Protein AF-A0A645B4G7-F1 (afdb_monomer_lite)

Foldseek 3Di:
DDDDPQWPDLD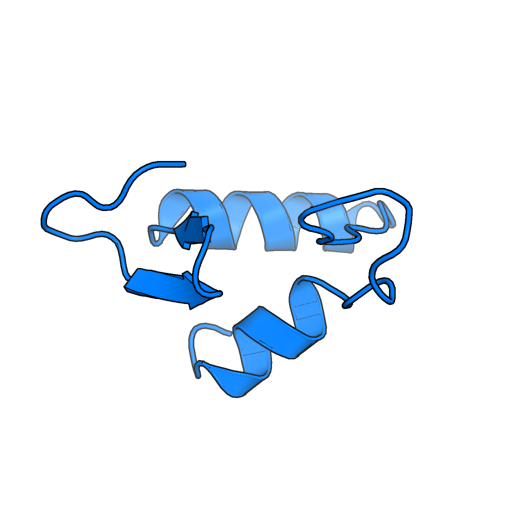PVDTHHLVRVVVVVVCVVVVHFDWDDPDPPDDTDGPVVSCVVVVVD

Sequence (57 aa):
MSYSDGKKMITNAVAVDKRDVQAFEYLNFKGIHLDIRKVVADNKLDLMQVLKKEGLV

Structure (mmCIF, N/CA/C/O backbone):
data_AF-A0A645B4G7-F1
#
_entry.id   AF-A0A645B4G7-F1
#
loop_
_atom_site.group_PDB
_atom_site.id
_atom_site.type_symbol
_atom_site.label_atom_id
_atom_site.label_alt_id
_atom_site.label_comp_id
_atom_site.label_asym_id
_atom_site.label_entity_id
_atom_site.label_seq_id
_atom_site.pdbx_PDB_ins_code
_atom_site.Cartn_x
_atom_site.Cartn_y
_atom_site.Cartn_z
_atom_site.occupancy
_atom_site.B_iso_or_equiv
_atom_site.auth_seq_id
_atom_site.auth_comp_id
_atom_site.auth_asym_id
_atom_site.auth_atom_id
_atom_si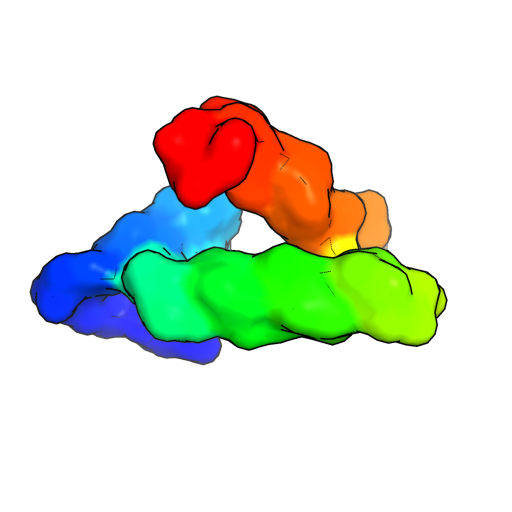te.pdbx_PDB_model_num
ATOM 1 N N . MET A 1 1 ? -2.757 7.378 -7.861 1.00 61.16 1 MET A N 1
ATOM 2 C CA . MET A 1 1 ? -3.670 7.681 -6.742 1.00 61.16 1 MET A CA 1
ATOM 3 C C . MET A 1 1 ? -3.185 8.972 -6.116 1.00 61.16 1 MET A C 1
ATOM 5 O O . MET A 1 1 ? -2.195 8.954 -5.394 1.00 61.16 1 MET A O 1
ATOM 9 N N . SER A 1 2 ? -3.785 10.092 -6.503 1.00 72.75 2 SER A N 1
ATOM 10 C CA . SER A 1 2 ? -3.400 11.407 -5.990 1.00 72.75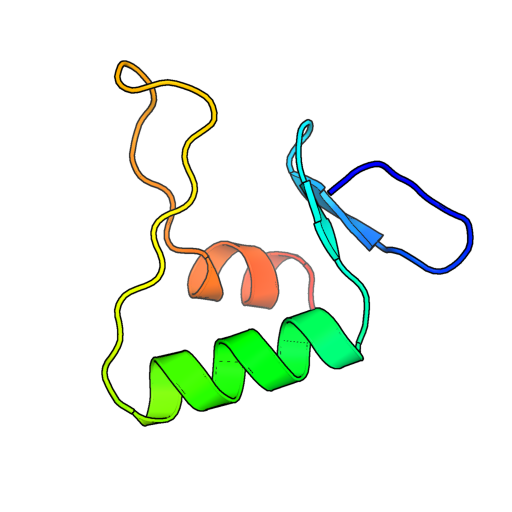 2 SER A CA 1
ATOM 11 C C . SER A 1 2 ? -3.968 11.598 -4.588 1.00 72.75 2 SER A C 1
ATOM 13 O O . SER A 1 2 ? -5.011 11.029 -4.264 1.00 72.75 2 SER A O 1
ATOM 15 N N . TYR A 1 3 ? -3.287 12.387 -3.762 1.00 76.00 3 TYR A N 1
ATOM 16 C CA . TYR A 1 3 ? -3.816 12.763 -2.457 1.00 76.00 3 TYR A CA 1
ATOM 17 C C . TYR A 1 3 ? -5.157 13.494 -2.617 1.00 76.00 3 TYR A C 1
ATOM 19 O O . TYR A 1 3 ? -5.345 14.293 -3.536 1.00 76.00 3 TYR A O 1
ATOM 27 N N . SER A 1 4 ? -6.111 13.181 -1.751 1.00 77.62 4 SER A N 1
ATOM 28 C CA . SER A 1 4 ? -7.421 13.829 -1.668 1.00 77.62 4 SER A CA 1
ATOM 29 C C . SER A 1 4 ? -7.875 13.768 -0.215 1.00 77.62 4 SER A C 1
ATOM 31 O O . SER A 1 4 ? -7.487 12.835 0.494 1.00 77.62 4 SER A O 1
ATOM 33 N N . ASP A 1 5 ? -8.679 14.733 0.230 1.00 75.56 5 ASP A N 1
ATOM 34 C CA . ASP A 1 5 ? -9.171 14.751 1.608 1.00 75.56 5 ASP A CA 1
ATOM 35 C C . ASP A 1 5 ? -9.879 13.435 1.959 1.00 75.56 5 ASP A C 1
ATOM 37 O O . ASP A 1 5 ? -10.787 12.980 1.262 1.00 75.56 5 ASP A O 1
ATOM 41 N N . GLY A 1 6 ? -9.402 12.791 3.028 1.00 78.06 6 GLY A N 1
ATOM 42 C CA . GLY A 1 6 ? -9.853 11.467 3.467 1.00 78.06 6 GLY A CA 1
ATOM 43 C C . GLY A 1 6 ? -9.009 10.282 2.979 1.00 78.06 6 GLY A C 1
ATOM 44 O O . GLY A 1 6 ? -9.226 9.168 3.459 1.00 78.06 6 GLY A O 1
ATOM 45 N N . LYS A 1 7 ? -8.025 10.488 2.089 1.00 83.69 7 LYS A N 1
ATOM 46 C CA . LYS A 1 7 ? -7.025 9.465 1.731 1.00 83.69 7 LYS A CA 1
ATOM 47 C C . LYS A 1 7 ? -5.781 9.592 2.604 1.00 83.69 7 LYS A C 1
ATOM 49 O O . LYS A 1 7 ? -5.258 10.686 2.798 1.00 83.69 7 LYS A O 1
ATOM 54 N N . LYS A 1 8 ? -5.263 8.466 3.093 1.00 83.50 8 LYS A N 1
ATOM 55 C CA . LYS A 1 8 ? -4.004 8.414 3.839 1.00 83.50 8 LYS A CA 1
ATOM 56 C C . LYS A 1 8 ? -2.849 8.161 2.875 1.00 83.50 8 LYS A C 1
ATOM 58 O O . LYS A 1 8 ? -2.885 7.223 2.080 1.00 83.50 8 LYS A O 1
ATOM 63 N N . MET A 1 9 ? -1.820 8.997 2.942 1.00 84.50 9 MET A N 1
ATOM 64 C CA . MET A 1 9 ? -0.570 8.759 2.220 1.00 84.50 9 MET A CA 1
ATOM 65 C C . MET A 1 9 ? 0.145 7.559 2.840 1.00 84.50 9 MET A C 1
ATOM 67 O O . MET A 1 9 ? 0.494 7.605 4.013 1.00 84.50 9 MET A O 1
ATOM 71 N N . ILE A 1 10 ? 0.357 6.504 2.053 1.00 8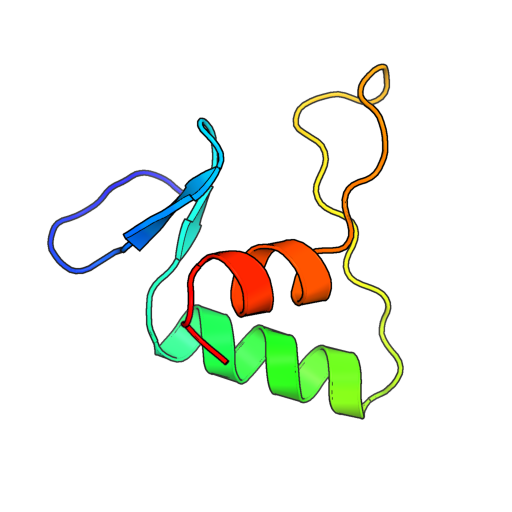2.56 10 ILE A N 1
ATOM 72 C CA . ILE A 1 10 ? 1.138 5.322 2.464 1.00 82.56 10 ILE A CA 1
ATOM 73 C C . ILE A 1 10 ? 2.564 5.363 1.915 1.00 82.56 10 ILE A C 1
ATOM 75 O O . ILE A 1 10 ? 3.480 4.761 2.462 1.00 82.56 10 ILE A O 1
ATOM 79 N N . THR A 1 11 ? 2.765 6.086 0.815 1.00 79.19 11 THR A N 1
ATOM 80 C CA . THR A 1 11 ? 4.079 6.378 0.238 1.00 79.19 11 THR A CA 1
ATOM 81 C C . THR A 1 11 ? 4.046 7.776 -0.370 1.00 79.19 11 THR A C 1
ATOM 83 O O . THR A 1 11 ? 2.970 8.306 -0.643 1.00 79.19 11 THR A O 1
ATOM 86 N N . ASN A 1 12 ? 5.210 8.350 -0.685 1.00 78.94 12 ASN A N 1
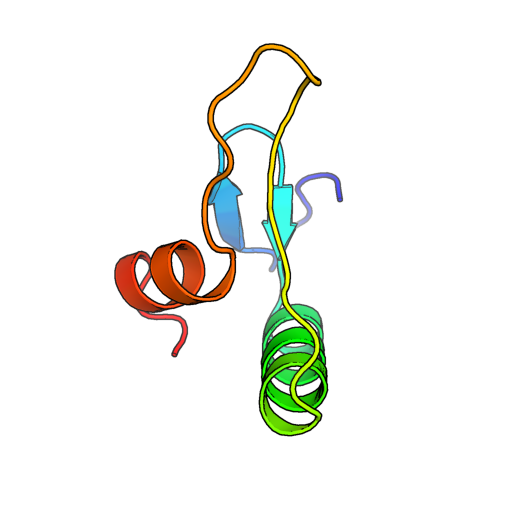ATOM 87 C CA . ASN A 1 12 ? 5.312 9.670 -1.327 1.00 78.94 12 ASN A CA 1
ATOM 88 C C . ASN A 1 12 ? 4.552 9.798 -2.662 1.00 78.94 12 ASN A C 1
ATOM 90 O O . ASN A 1 12 ? 4.351 10.913 -3.133 1.00 78.94 12 ASN A O 1
ATOM 94 N N . ALA A 1 13 ? 4.155 8.688 -3.289 1.00 78.06 13 ALA A N 1
ATOM 95 C CA . ALA A 1 13 ? 3.462 8.683 -4.577 1.00 78.06 13 ALA A CA 1
ATOM 96 C C . ALA A 1 13 ? 2.055 8.060 -4.529 1.00 78.06 13 ALA A C 1
ATOM 98 O O . ALA A 1 13 ? 1.346 8.093 -5.536 1.00 78.06 13 ALA A O 1
ATOM 99 N N . VAL A 1 14 ? 1.650 7.467 -3.400 1.00 82.31 14 VAL A N 1
ATOM 100 C CA . VAL A 1 14 ? 0.407 6.693 -3.306 1.00 82.31 14 VAL A CA 1
ATOM 101 C C . VAL A 1 14 ? -0.351 7.059 -2.035 1.00 82.31 14 VAL A C 1
ATOM 103 O O . VAL A 1 14 ? 0.121 6.818 -0.922 1.00 82.31 14 VAL A O 1
ATOM 106 N N . ALA A 1 15 ? -1.554 7.597 -2.229 1.00 86.62 15 ALA A N 1
ATOM 107 C CA . ALA A 1 15 ? -2.563 7.773 -1.192 1.00 86.62 15 ALA A CA 1
ATOM 108 C C . ALA A 1 15 ? -3.663 6.719 -1.347 1.00 86.62 15 ALA A C 1
ATOM 110 O O . ALA A 1 15 ? -4.133 6.491 -2.461 1.00 86.62 15 ALA A O 1
ATOM 111 N N . VAL A 1 16 ? -4.095 6.116 -0.243 1.00 86.81 16 VAL A N 1
ATOM 112 C CA . VAL A 1 16 ? -5.136 5.079 -0.217 1.00 86.81 16 VAL A CA 1
ATOM 113 C C . VAL A 1 16 ? -6.228 5.442 0.781 1.00 86.81 16 VAL A C 1
ATOM 115 O O . VAL A 1 16 ? -5.971 6.074 1.807 1.00 86.81 16 VAL A O 1
ATOM 118 N N . ASP A 1 17 ? -7.462 5.062 0.476 1.00 88.62 17 ASP A N 1
ATOM 119 C CA . ASP A 1 17 ? -8.588 5.130 1.407 1.00 88.62 17 ASP A CA 1
ATOM 120 C C . ASP A 1 17 ? -8.945 3.747 1.978 1.00 88.62 17 ASP A C 1
ATOM 122 O O . ASP A 1 17 ? -8.340 2.730 1.647 1.00 88.62 17 ASP A O 1
ATOM 126 N N . LYS A 1 18 ? -9.948 3.691 2.861 1.00 86.88 18 LYS A N 1
ATOM 127 C CA . LYS A 1 18 ? -10.395 2.428 3.473 1.00 86.88 18 LYS A CA 1
ATOM 128 C C . LYS A 1 18 ? -10.921 1.407 2.453 1.00 86.88 18 LYS A C 1
ATOM 130 O O . LYS A 1 18 ? -10.806 0.211 2.701 1.00 86.88 18 LYS A O 1
ATOM 135 N N . ARG A 1 19 ? -11.507 1.850 1.334 1.00 88.44 19 ARG A N 1
ATOM 136 C CA . ARG A 1 19 ? -12.007 0.948 0.281 1.00 88.44 19 ARG A CA 1
ATOM 137 C C . ARG A 1 19 ? -10.843 0.365 -0.508 1.00 88.44 19 ARG A C 1
ATOM 139 O O . ARG A 1 19 ? -10.855 -0.825 -0.802 1.00 88.44 19 ARG A O 1
ATOM 146 N N . ASP A 1 20 ? -9.833 1.188 -0.786 1.00 86.94 20 ASP A N 1
ATOM 147 C CA . ASP A 1 20 ? -8.581 0.759 -1.404 1.00 86.94 20 ASP A CA 1
ATOM 148 C C . ASP A 1 20 ? -7.912 -0.330 -0.537 1.00 86.94 20 ASP A C 1
ATOM 150 O O . ASP A 1 20 ? -7.574 -1.396 -1.047 1.00 86.94 20 ASP A O 1
ATOM 154 N N . VAL A 1 21 ? -7.815 -0.126 0.787 1.00 86.62 21 VAL A N 1
ATOM 155 C CA . VAL A 1 21 ? -7.262 -1.125 1.730 1.00 86.62 21 VAL A CA 1
ATOM 156 C C . VAL A 1 21 ? -8.018 -2.455 1.667 1.00 86.62 21 VAL A C 1
ATOM 158 O O . VAL A 1 21 ? -7.391 -3.500 1.496 1.00 86.62 21 VAL A O 1
ATOM 161 N N . GLN A 1 22 ? -9.352 -2.430 1.725 1.00 88.88 22 GLN A N 1
ATOM 162 C CA . GLN A 1 22 ? -10.169 -3.648 1.626 1.00 88.88 22 GLN A CA 1
ATOM 163 C C . GLN A 1 22 ? -9.987 -4.373 0.286 1.00 88.88 22 GLN A C 1
ATOM 165 O O . GLN A 1 22 ? -9.965 -5.60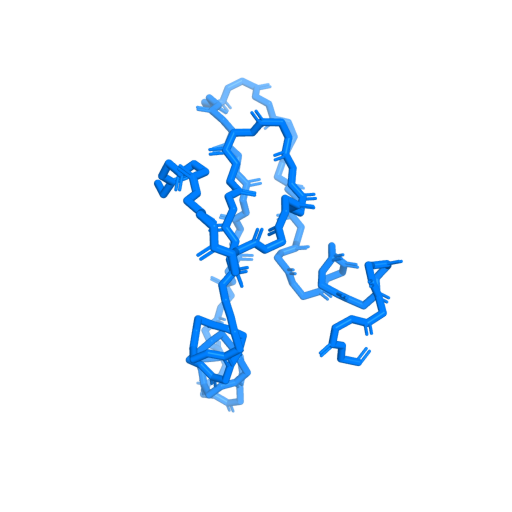4 0.236 1.00 88.88 22 GLN A O 1
ATOM 170 N N . ALA A 1 23 ? -9.834 -3.628 -0.812 1.00 89.81 23 ALA A N 1
ATOM 171 C CA . ALA A 1 23 ? -9.552 -4.217 -2.115 1.00 89.81 23 ALA A CA 1
ATOM 172 C C . ALA A 1 23 ? -8.180 -4.912 -2.131 1.00 89.81 23 ALA A C 1
ATOM 174 O O . ALA A 1 23 ? -8.063 -6.020 -2.657 1.00 89.81 23 ALA A O 1
ATOM 175 N N . PHE A 1 24 ? -7.155 -4.310 -1.520 1.00 87.81 24 PHE A N 1
ATOM 176 C CA . PHE A 1 24 ? -5.831 -4.924 -1.406 1.00 87.81 24 PHE A CA 1
ATOM 177 C C . PHE A 1 24 ? -5.832 -6.173 -0.520 1.00 87.81 24 PHE A C 1
ATOM 179 O O . PHE A 1 24 ? -5.208 -7.168 -0.885 1.00 87.81 24 PHE A O 1
ATOM 186 N N . GLU A 1 25 ? -6.575 -6.172 0.589 1.00 87.44 25 GLU A N 1
ATOM 187 C CA . GLU A 1 25 ? -6.787 -7.371 1.409 1.00 87.44 25 GLU A CA 1
ATOM 188 C C . GLU A 1 25 ? -7.462 -8.494 0.632 1.00 87.44 25 GLU A C 1
ATOM 190 O O . GLU A 1 25 ? -7.005 -9.635 0.676 1.00 87.44 25 GLU A O 1
ATOM 195 N N . TYR A 1 26 ? -8.507 -8.177 -0.132 1.00 89.94 26 TYR A N 1
ATOM 196 C CA . TYR A 1 26 ? -9.203 -9.159 -0.955 1.00 89.94 26 TYR A CA 1
ATOM 197 C C . TYR A 1 26 ? -8.298 -9.770 -2.036 1.00 89.94 26 TYR A C 1
ATOM 199 O O . TYR A 1 26 ? -8.321 -10.980 -2.266 1.00 89.94 26 TYR A O 1
ATOM 207 N N . LEU A 1 27 ? -7.479 -8.945 -2.692 1.00 89.25 27 LEU A N 1
ATOM 208 C CA . LEU A 1 27 ? -6.505 -9.400 -3.687 1.00 89.25 27 LEU A CA 1
ATOM 209 C C . LEU A 1 27 ? -5.428 -10.285 -3.046 1.00 89.25 27 LEU A C 1
ATOM 211 O O . LEU A 1 27 ? -5.130 -11.358 -3.569 1.00 89.25 27 LEU A O 1
ATOM 215 N N . ASN A 1 28 ? -4.913 -9.889 -1.882 1.00 87.75 28 ASN A N 1
ATOM 216 C CA . ASN A 1 28 ? -3.941 -10.681 -1.135 1.00 87.75 28 ASN A CA 1
ATOM 217 C C . ASN A 1 28 ? -4.534 -12.013 -0.647 1.00 87.75 28 ASN A C 1
ATOM 219 O O . ASN A 1 28 ? -3.884 -13.049 -0.744 1.00 87.75 28 ASN A O 1
ATOM 223 N N . PHE A 1 29 ? -5.793 -12.019 -0.196 1.00 88.38 29 PHE A N 1
ATOM 224 C CA . PHE A 1 29 ? -6.516 -13.239 0.174 1.00 88.38 29 PHE A CA 1
ATOM 225 C C . PHE A 1 29 ? -6.665 -14.206 -1.010 1.00 88.38 29 PHE A C 1
ATOM 227 O O . PHE A 1 29 ? -6.610 -15.420 -0.837 1.00 88.38 29 PHE A O 1
ATOM 234 N N . LYS A 1 30 ? -6.788 -13.680 -2.233 1.00 91.38 30 LYS A N 1
ATOM 235 C CA . LYS A 1 30 ? -6.771 -14.475 -3.470 1.00 91.38 30 LYS A CA 1
ATOM 236 C C . LYS A 1 30 ? -5.379 -14.964 -3.891 1.00 91.38 30 LYS A C 1
ATOM 238 O O . LYS A 1 30 ? -5.273 -15.622 -4.922 1.00 91.38 30 LYS A O 1
ATOM 243 N N . GLY A 1 31 ? -4.328 -14.652 -3.132 1.00 87.69 31 GLY A N 1
ATOM 244 C CA . GLY A 1 31 ? -2.944 -15.004 -3.458 1.00 87.69 31 GLY A CA 1
ATOM 245 C C . GLY A 1 31 ? -2.314 -14.112 -4.532 1.00 87.69 31 GLY A C 1
ATOM 246 O O . GLY A 1 31 ? -1.324 -14.501 -5.147 1.00 87.69 31 GLY A O 1
ATOM 247 N N . ILE A 1 32 ? -2.886 -12.931 -4.794 1.00 88.62 32 ILE A N 1
ATOM 248 C CA . ILE A 1 32 ? -2.319 -11.967 -5.742 1.00 88.62 32 ILE A CA 1
ATOM 249 C C . ILE A 1 32 ? -1.294 -11.108 -5.003 1.00 88.62 32 ILE A C 1
ATOM 251 O O . ILE A 1 32 ? -1.641 -10.344 -4.103 1.00 88.62 32 ILE A O 1
ATOM 255 N N . HIS A 1 33 ? -0.033 -11.210 -5.419 1.00 83.75 33 HIS A N 1
ATOM 256 C CA . HIS A 1 33 ? 1.047 -10.381 -4.894 1.00 83.75 33 HIS A CA 1
ATOM 257 C C . HIS A 1 33 ? 0.955 -8.950 -5.429 1.00 83.75 33 HIS A C 1
ATOM 259 O O . HIS A 1 33 ? 0.886 -8.721 -6.639 1.00 83.75 33 HIS A O 1
ATOM 265 N N . LEU A 1 34 ? 0.970 -7.987 -4.511 1.00 84.19 34 LEU A N 1
ATOM 266 C CA . LEU A 1 34 ? 0.879 -6.562 -4.804 1.00 84.19 34 LEU A CA 1
ATOM 267 C C . LEU A 1 34 ? 2.218 -5.892 -4.479 1.00 84.19 34 LEU A C 1
ATOM 269 O O . LEU A 1 34 ? 2.516 -5.601 -3.323 1.00 84.19 34 LEU A O 1
ATOM 273 N N . ASP A 1 35 ? 3.005 -5.623 -5.519 1.00 86.12 35 ASP A N 1
ATOM 274 C CA . ASP A 1 35 ? 4.261 -4.875 -5.416 1.00 86.12 35 ASP A CA 1
ATOM 275 C C . ASP A 1 35 ? 4.004 -3.381 -5.695 1.00 86.12 35 ASP A C 1
ATOM 277 O O . ASP A 1 35 ? 3.472 -3.022 -6.750 1.00 86.12 35 ASP A O 1
ATOM 281 N N . ILE A 1 36 ? 4.445 -2.489 -4.802 1.00 84.56 36 ILE A N 1
ATOM 282 C CA . ILE A 1 36 ? 4.536 -1.046 -5.068 1.00 84.56 36 ILE A CA 1
ATOM 283 C C . ILE A 1 36 ? 5.965 -0.697 -5.470 1.00 84.56 36 ILE A C 1
ATOM 285 O O . ILE A 1 36 ? 6.928 -1.002 -4.768 1.00 84.56 36 ILE A O 1
ATOM 289 N N . ARG A 1 37 ? 6.090 0.037 -6.578 1.00 85.62 37 ARG A N 1
ATOM 290 C CA . ARG A 1 37 ? 7.312 0.748 -6.970 1.00 85.62 37 ARG A CA 1
ATOM 291 C C . ARG A 1 37 ? 6.951 2.011 -7.744 1.00 85.62 37 ARG A C 1
ATOM 293 O O . ARG A 1 37 ? 5.995 1.998 -8.519 1.00 85.62 37 ARG A O 1
ATOM 300 N N . LYS A 1 38 ? 7.705 3.095 -7.550 1.00 79.94 38 LYS A N 1
ATOM 301 C CA . LYS A 1 38 ? 7.497 4.349 -8.295 1.00 79.94 38 LYS A CA 1
ATOM 302 C C . LYS A 1 38 ? 8.081 4.247 -9.703 1.00 79.94 38 LYS A C 1
ATOM 304 O O . LYS A 1 38 ? 7.442 4.668 -10.662 1.00 79.94 38 LYS A O 1
ATOM 309 N N . VAL A 1 39 ? 9.270 3.666 -9.834 1.00 82.38 39 VAL A N 1
ATOM 310 C CA . VAL A 1 39 ? 9.908 3.362 -11.121 1.00 82.38 39 VAL A CA 1
ATOM 311 C C . VAL A 1 39 ? 10.478 1.945 -11.119 1.00 82.38 39 VAL A C 1
ATOM 313 O O . VAL A 1 39 ? 10.650 1.331 -10.072 1.00 82.38 39 VAL A O 1
ATOM 316 N N . VAL A 1 40 ? 10.782 1.408 -12.302 1.00 78.81 40 VAL A N 1
ATOM 317 C CA . VAL A 1 40 ? 11.382 0.068 -12.471 1.00 78.81 40 VAL A CA 1
ATOM 318 C C . VAL A 1 40 ? 12.726 -0.097 -11.757 1.00 78.81 40 VAL A C 1
ATOM 320 O O . VAL A 1 40 ? 13.057 -1.220 -11.394 1.00 78.81 40 VAL A O 1
ATOM 323 N N . ALA A 1 41 ? 13.466 0.999 -11.560 1.00 84.12 41 ALA A N 1
ATOM 324 C CA . ALA A 1 41 ? 14.749 1.017 -10.860 1.00 84.12 41 ALA A CA 1
ATOM 325 C C . ALA A 1 41 ? 14.621 0.980 -9.326 1.00 84.12 41 ALA A C 1
ATOM 327 O O . ALA A 1 41 ? 15.602 0.686 -8.650 1.00 84.12 41 ALA A O 1
ATOM 328 N N . ASP A 1 42 ? 13.438 1.274 -8.778 1.00 80.56 42 ASP A N 1
ATOM 329 C CA . ASP A 1 42 ? 13.227 1.252 -7.333 1.00 80.56 42 ASP A CA 1
ATOM 330 C C . ASP A 1 42 ? 13.017 -0.179 -6.835 1.00 80.56 42 ASP A C 1
ATOM 332 O O . ASP A 1 42 ? 12.446 -1.034 -7.522 1.00 80.56 42 ASP A O 1
ATOM 336 N N . ASN A 1 43 ? 13.430 -0.416 -5.589 1.00 82.19 43 ASN A N 1
ATOM 337 C CA . ASN A 1 43 ? 13.170 -1.676 -4.910 1.00 82.19 43 ASN A CA 1
ATOM 338 C C . ASN A 1 43 ? 11.665 -1.927 -4.807 1.00 82.19 43 ASN A C 1
ATOM 340 O O . ASN A 1 43 ? 10.884 -1.040 -4.457 1.00 82.19 43 ASN A O 1
ATOM 344 N N . LYS A 1 44 ? 11.275 -3.171 -5.087 1.00 82.38 44 LYS A N 1
ATOM 345 C CA . LYS A 1 44 ? 9.908 -3.637 -4.880 1.00 82.38 44 LYS A CA 1
ATOM 346 C C . LYS A 1 44 ? 9.588 -3.574 -3.391 1.00 82.38 44 LYS A C 1
ATOM 348 O O . LYS A 1 44 ? 10.285 -4.187 -2.584 1.00 82.38 44 LYS A O 1
ATOM 353 N N . LEU A 1 45 ? 8.546 -2.832 -3.042 1.00 82.56 45 LEU A N 1
ATOM 354 C CA . LEU A 1 45 ? 7.993 -2.799 -1.697 1.00 82.56 45 LEU A CA 1
ATOM 355 C C . LEU A 1 45 ? 6.700 -3.601 -1.692 1.00 82.56 45 LEU A C 1
ATOM 357 O O . LEU A 1 45 ? 5.840 -3.394 -2.547 1.00 82.56 45 LEU A O 1
ATOM 361 N N . ASP A 1 46 ? 6.557 -4.490 -0.719 1.00 85.50 46 ASP A N 1
ATOM 362 C CA . ASP A 1 46 ? 5.322 -5.242 -0.547 1.00 85.50 46 ASP A CA 1
ATOM 363 C C . ASP A 1 46 ? 4.227 -4.307 -0.011 1.00 85.50 46 ASP A C 1
ATOM 365 O O . ASP A 1 46 ? 4.360 -3.708 1.065 1.00 85.50 46 ASP A O 1
ATOM 369 N N . LEU A 1 47 ? 3.144 -4.172 -0.777 1.00 84.19 47 LEU A N 1
ATOM 370 C CA . LEU A 1 47 ? 2.020 -3.299 -0.455 1.00 84.19 47 LEU A CA 1
ATOM 371 C C . LEU A 1 47 ? 1.407 -3.662 0.909 1.00 84.19 47 LEU A C 1
ATOM 373 O O . LEU A 1 47 ? 1.053 -2.767 1.677 1.00 84.19 47 LEU A O 1
ATOM 377 N N . MET A 1 48 ? 1.357 -4.953 1.257 1.00 84.25 48 MET A N 1
ATOM 378 C CA . MET A 1 48 ? 0.846 -5.427 2.548 1.00 84.25 48 MET A CA 1
ATOM 379 C C . MET A 1 48 ? 1.735 -5.016 3.721 1.00 84.25 48 MET A C 1
ATOM 381 O O . MET A 1 48 ? 1.234 -4.660 4.789 1.00 84.25 48 MET A O 1
ATOM 385 N N . GLN A 1 49 ? 3.056 -5.031 3.538 1.00 85.31 49 GLN A N 1
ATOM 386 C CA . GLN A 1 49 ? 3.977 -4.581 4.584 1.00 85.31 49 GLN A CA 1
ATOM 387 C C . GLN A 1 49 ? 3.852 -3.079 4.835 1.00 85.31 49 GLN A C 1
ATOM 389 O O . GLN A 1 49 ? 3.856 -2.647 5.989 1.00 85.31 49 GLN A O 1
ATOM 394 N N . VAL A 1 50 ? 3.708 -2.287 3.770 1.00 84.31 50 VAL A N 1
ATOM 395 C CA . VAL A 1 50 ? 3.511 -0.836 3.879 1.00 84.31 50 VAL A CA 1
ATOM 396 C C . VAL A 1 50 ? 2.200 -0.526 4.609 1.00 84.31 50 VAL A C 1
ATOM 398 O O . VAL A 1 50 ? 2.188 0.292 5.526 1.00 84.31 50 VAL A O 1
ATOM 401 N N . LEU A 1 51 ? 1.117 -1.223 4.260 1.00 83.81 51 LEU A N 1
ATOM 402 C CA . LEU A 1 51 ? -0.189 -1.068 4.904 1.00 83.81 51 LEU A CA 1
ATOM 403 C C . LEU A 1 51 ? -0.163 -1.391 6.409 1.00 83.81 51 LEU A C 1
ATOM 405 O O . LEU A 1 51 ? -0.678 -0.604 7.206 1.00 83.81 51 LEU A O 1
ATOM 409 N N . LYS A 1 52 ? 0.490 -2.493 6.805 1.00 84.25 52 LYS A N 1
ATOM 410 C CA . LYS A 1 52 ? 0.691 -2.851 8.223 1.00 84.25 52 LYS A CA 1
ATOM 411 C C . LYS A 1 52 ? 1.520 -1.813 8.973 1.00 84.25 52 LYS A C 1
ATOM 413 O O . LYS A 1 52 ? 1.196 -1.453 10.100 1.00 84.25 52 LYS A O 1
ATOM 418 N N . LYS A 1 53 ? 2.589 -1.306 8.351 1.00 83.12 53 LYS A N 1
ATOM 419 C CA . LYS A 1 53 ? 3.454 -0.278 8.951 1.00 83.12 53 LYS A CA 1
ATOM 420 C C . LYS A 1 53 ? 2.692 1.018 9.235 1.00 83.12 53 LYS A C 1
ATOM 422 O O . LYS A 1 53 ? 2.938 1.666 10.246 1.00 83.12 53 LYS A O 1
ATOM 427 N N . GLU A 1 54 ? 1.752 1.366 8.363 1.00 81.31 54 GLU A N 1
ATOM 428 C CA . GLU A 1 54 ? 0.888 2.536 8.508 1.00 81.31 54 GLU A CA 1
ATOM 429 C C . GLU A 1 54 ? -0.306 2.310 9.455 1.00 81.31 54 GLU A C 1
ATOM 431 O O . GLU A 1 54 ? -1.109 3.229 9.646 1.00 81.31 54 GLU A O 1
ATOM 436 N N . GLY A 1 55 ? -0.439 1.120 10.055 1.00 76.06 55 GLY A N 1
ATOM 437 C CA . GLY A 1 55 ? -1.515 0.781 10.992 1.00 76.06 55 GLY A CA 1
ATOM 438 C C . GLY A 1 55 ? -2.903 0.779 10.350 1.00 76.06 55 GLY A C 1
ATOM 439 O O . GLY A 1 55 ? -3.893 1.077 11.014 1.00 76.06 55 GLY A O 1
ATOM 440 N N . LEU A 1 56 ? -2.968 0.528 9.040 1.00 72.69 56 LEU A N 1
ATOM 441 C CA . LEU A 1 56 ? -4.224 0.437 8.292 1.00 72.69 56 LEU A CA 1
ATOM 442 C C . LEU A 1 56 ? -4.813 -0.982 8.313 1.00 72.69 56 LEU A C 1
ATOM 444 O O . LEU A 1 56 ? -5.969 -1.141 7.924 1.00 72.69 56 LEU A O 1
ATOM 448 N N . VAL A 1 57 ? -4.017 -1.970 8.747 1.00 63.28 57 VAL A N 1
ATOM 449 C CA . VAL A 1 57 ? -4.310 -3.411 8.774 1.00 63.28 57 VAL A CA 1
ATOM 450 C C . VAL A 1 57 ? -3.602 -4.065 9.953 1.00 63.28 57 VAL A C 1
ATOM 452 O O . VAL A 1 57 ? -2.441 -3.666 10.207 1.00 63.28 57 VAL A O 1
#

pLDDT: mean 82.93, std 5.83, range [61.16, 91.38]

Radius of gyration: 11.19 Å; chains: 1; bounding box: 27×30×24 Å

Secondary structure (DSSP, 8-state):
----TTPEEEETTEEE-HHHHHHHHHHHHTT---EE-SSTTSPPEEHHHHHHHTT--

Organism: NCBI:txid1076179

InterPro domains:
  IPR004720 Phosphotransferase system, sorbose subfamily IIB component [PF03830] (1-43)
  IPR004720 Phosphotransferase system, sorbose subfamily IIB component [PS51101] (1-57)
  IPR036667 Phosphotransferase system, sorbose subfamily IIB component superfamily [G3DSA:3.40.35.10] (1-57)
  IPR036667 Phosphotransferase system, sorbose subfamily IIB component superfamily [SSF52728] (1-55)